Protein AF-Q73L16-F1 (afdb_monomer_lite)

Sequence (77 aa):
MPIVYDEDCPPLTKEQIKEFARIAKEQRKLRKKQVVAIRLSPETAEKVKALGKGYSSVLSRIIDEAFRNPELLQKCL

Secondary structure (DSSP, 8-state):
-----BTTBPPPPHHHHHHHHHHHHHHHHHT-PPP------HHHHHHHHHT-TTHHHHHHHHHHHHHH-HHHHHHH-

Organism: Treponema denticola (strain ATCC 35405 / DSM 14222 / CIP 103919 / JCM 8153 / KCTC 15104) (NCBI:txid243275)

Foldseek 3Di:
DDDDADPVGDDDDPVNVVVVVVVVVVVCVVPDDDDDDDDDDPVVVVVLPVVDPPSVVVVVVVVVVCVVDVVSVVVVD

Radius of gyration: 21.71 Å; chains: 1; bounding box: 45×24×60 Å

Structure (mmCIF, N/CA/C/O backbone):
data_AF-Q73L16-F1
#
_entry.id   AF-Q73L16-F1
#
loop_
_atom_site.group_PDB
_atom_site.id
_atom_site.type_symbol
_atom_site.label_atom_id
_atom_site.label_alt_id
_atom_site.label_comp_id
_atom_site.label_asym_id
_atom_site.label_entity_id
_atom_site.label_seq_id
_atom_site.pdbx_PDB_ins_code
_atom_site.Cartn_x
_atom_site.Cartn_y
_atom_site.Cartn_z
_atom_site.occupancy
_atom_site.B_iso_or_equiv
_atom_site.auth_seq_id
_atom_site.auth_comp_id
_atom_site.auth_asym_id
_atom_site.auth_atom_id
_atom_site.pdbx_PDB_model_num
ATOM 1 N N . MET A 1 1 ? 10.956 -10.238 -38.038 1.00 71.19 1 MET A N 1
ATOM 2 C CA . MET A 1 1 ? 11.727 -9.030 -38.404 1.00 71.19 1 MET A CA 1
ATOM 3 C C . MET A 1 1 ? 12.967 -8.968 -37.526 1.00 71.19 1 MET A C 1
ATOM 5 O O . MET A 1 1 ? 12.834 -9.290 -36.350 1.00 71.19 1 MET A O 1
ATOM 9 N N . PRO A 1 2 ? 14.150 -8.639 -38.068 1.00 81.06 2 PRO A N 1
ATOM 10 C CA . PRO A 1 2 ? 15.359 -8.438 -37.269 1.00 81.06 2 PRO A CA 1
ATOM 11 C C . PRO A 1 2 ? 15.245 -7.174 -36.402 1.00 81.06 2 PRO A C 1
ATOM 13 O O . PRO A 1 2 ? 14.545 -6.233 -36.770 1.00 81.06 2 PRO A O 1
ATOM 16 N N . ILE A 1 3 ? 15.916 -7.167 -35.246 1.00 77.00 3 ILE A N 1
ATOM 17 C CA . ILE A 1 3 ? 15.993 -5.999 -34.357 1.00 77.00 3 ILE A CA 1
ATOM 18 C C . ILE A 1 3 ? 17.016 -5.033 -34.961 1.00 77.00 3 ILE A C 1
ATOM 20 O O . ILE A 1 3 ? 18.192 -5.380 -35.066 1.00 77.00 3 ILE A O 1
ATOM 24 N N . VAL A 1 4 ? 16.564 -3.851 -35.378 1.00 82.75 4 VAL A N 1
ATOM 25 C CA . VAL A 1 4 ? 17.414 -2.764 -35.881 1.00 82.75 4 VAL A CA 1
ATOM 26 C C . VAL A 1 4 ? 17.445 -1.687 -34.805 1.00 82.75 4 VAL A C 1
ATOM 28 O O . VAL A 1 4 ? 16.390 -1.218 -34.381 1.00 82.75 4 VAL A O 1
ATOM 31 N N . TYR A 1 5 ? 18.638 -1.362 -34.318 1.00 79.19 5 TYR A N 1
ATOM 32 C CA . TYR A 1 5 ? 18.839 -0.308 -33.326 1.00 79.19 5 TYR A CA 1
ATOM 33 C C . TYR A 1 5 ? 19.040 1.025 -34.042 1.00 79.19 5 TYR A C 1
ATOM 35 O O . TYR A 1 5 ? 19.707 1.065 -35.075 1.00 79.19 5 TYR A O 1
ATOM 43 N N . ASP A 1 6 ? 18.443 2.080 -33.497 1.00 86.12 6 ASP A N 1
ATOM 44 C CA . ASP A 1 6 ? 18.598 3.446 -33.996 1.00 86.12 6 ASP A CA 1
ATOM 45 C C . ASP A 1 6 ? 19.944 4.032 -33.530 1.00 86.12 6 ASP A C 1
ATOM 47 O O . ASP A 1 6 ? 20.463 3.618 -32.488 1.00 86.12 6 ASP A O 1
ATOM 51 N N . GLU A 1 7 ? 20.502 5.000 -34.259 1.00 79.44 7 GLU A N 1
ATOM 52 C CA . GLU A 1 7 ? 21.751 5.674 -33.863 1.00 79.44 7 GLU A CA 1
ATOM 53 C C . GLU A 1 7 ? 21.587 6.421 -32.529 1.00 79.44 7 GLU A C 1
ATOM 55 O O . GLU A 1 7 ? 22.494 6.410 -31.694 1.00 79.44 7 GLU A O 1
ATOM 60 N N . ASP A 1 8 ? 20.393 6.964 -32.277 1.00 82.25 8 ASP A N 1
ATOM 61 C CA . ASP A 1 8 ? 20.034 7.634 -31.021 1.00 82.25 8 ASP A CA 1
ATOM 62 C C . ASP A 1 8 ? 19.653 6.655 -29.891 1.00 82.25 8 ASP A C 1
ATOM 64 O O . ASP A 1 8 ? 19.526 7.044 -28.726 1.00 82.25 8 ASP A O 1
ATOM 68 N N . CYS A 1 9 ? 19.464 5.368 -30.204 1.00 78.38 9 CYS A N 1
ATOM 69 C CA . CYS A 1 9 ? 19.089 4.337 -29.236 1.00 78.38 9 CYS A CA 1
ATOM 70 C C . CYS A 1 9 ? 19.913 3.052 -29.435 1.00 78.38 9 CYS A C 1
ATOM 72 O O . CYS A 1 9 ? 19.371 1.999 -29.803 1.00 78.38 9 CYS A O 1
ATOM 74 N N . PRO A 1 10 ? 21.235 3.118 -29.181 1.00 83.81 10 PRO A N 1
ATOM 75 C CA . PRO A 1 10 ? 22.112 1.972 -29.337 1.00 83.81 10 PRO A CA 1
ATOM 76 C C . PRO A 1 10 ? 21.763 0.857 -28.337 1.00 83.81 10 PRO A C 1
ATOM 78 O O . PRO A 1 10 ? 21.198 1.109 -27.264 1.00 83.81 10 PRO A O 1
ATOM 81 N N . PRO A 1 11 ? 22.129 -0.400 -28.642 1.00 82.38 11 PRO A N 1
ATOM 82 C CA . PRO A 1 11 ? 21.939 -1.503 -27.714 1.00 82.38 11 PRO A CA 1
ATOM 83 C C . PRO A 1 11 ? 22.732 -1.264 -26.427 1.00 82.38 11 PRO A C 1
ATOM 85 O O . PRO A 1 11 ? 23.915 -0.921 -26.457 1.00 82.38 11 PRO A O 1
ATOM 88 N N . LEU A 1 12 ? 22.086 -1.504 -25.284 1.00 84.44 12 LEU A N 1
ATOM 89 C CA . LEU A 1 12 ? 22.739 -1.397 -23.982 1.00 84.44 12 LEU A CA 1
ATOM 90 C C . LEU A 1 12 ? 23.937 -2.347 -23.897 1.00 84.44 12 LEU A C 1
ATOM 92 O O . LEU A 1 12 ? 23.832 -3.541 -24.197 1.00 84.44 12 LEU A O 1
ATOM 96 N N . THR A 1 13 ? 25.066 -1.834 -23.415 1.00 87.81 13 THR A N 1
ATOM 97 C CA . THR A 1 13 ? 26.237 -2.671 -23.153 1.00 87.81 13 THR A CA 1
ATOM 98 C C . THR A 1 13 ? 25.979 -3.591 -21.960 1.00 87.81 13 THR A C 1
ATOM 100 O O . THR A 1 13 ? 25.167 -3.309 -21.073 1.00 87.81 13 THR A O 1
ATOM 103 N N . LYS A 1 14 ? 26.708 -4.712 -21.890 1.00 88.25 14 LYS A N 1
ATOM 104 C CA . LYS A 1 14 ? 26.598 -5.664 -20.767 1.00 88.25 14 LYS A CA 1
ATOM 105 C C . LYS A 1 14 ? 26.838 -4.992 -19.407 1.00 88.25 14 LYS A C 1
ATOM 107 O O . LYS A 1 14 ? 26.223 -5.380 -18.415 1.00 88.25 14 LYS A O 1
ATOM 112 N N . GLU A 1 15 ? 27.704 -3.982 -19.366 1.00 87.69 15 GLU A N 1
ATOM 113 C CA . GLU A 1 15 ? 28.002 -3.202 -18.162 1.00 87.69 15 GLU A CA 1
ATOM 114 C C . GLU A 1 15 ? 26.829 -2.310 -17.751 1.00 87.69 15 GLU A C 1
ATOM 116 O O . GLU A 1 15 ? 26.425 -2.335 -16.588 1.00 87.69 15 GLU A O 1
ATOM 121 N N . GLN A 1 16 ? 26.210 -1.605 -18.703 1.00 88.38 16 GLN A N 1
ATOM 122 C CA . GLN A 1 16 ? 25.015 -0.796 -18.446 1.00 88.38 16 GLN A CA 1
ATOM 123 C C . GLN A 1 16 ? 23.857 -1.661 -17.942 1.00 88.38 16 GLN A C 1
ATOM 125 O O . GLN A 1 16 ? 23.209 -1.316 -16.956 1.00 88.38 16 GLN A O 1
ATOM 130 N N . ILE A 1 17 ? 23.634 -2.830 -18.551 1.00 90.69 17 ILE A N 1
ATOM 131 C CA . ILE A 1 17 ? 22.609 -3.787 -18.101 1.00 90.69 17 ILE A CA 1
ATOM 132 C C . ILE A 1 17 ? 22.861 -4.216 -16.647 1.00 90.69 17 ILE A C 1
ATOM 134 O O . ILE A 1 17 ? 21.925 -4.283 -15.844 1.00 90.69 17 ILE A O 1
ATOM 138 N N . LYS A 1 18 ? 24.123 -4.484 -16.284 1.00 91.19 18 LYS A N 1
ATOM 139 C CA . LYS A 1 18 ? 24.507 -4.860 -14.916 1.00 91.19 18 LYS A CA 1
ATOM 140 C C . LYS A 1 18 ? 24.235 -3.730 -13.921 1.00 91.19 18 LYS A C 1
ATOM 142 O O . LYS A 1 18 ? 23.738 -3.996 -12.825 1.00 91.19 18 LYS A O 1
ATOM 147 N N . GLU A 1 19 ? 24.501 -2.489 -14.310 1.00 90.19 19 GLU A N 1
ATOM 148 C CA . GLU A 1 19 ? 24.241 -1.321 -13.472 1.00 90.19 19 GLU A CA 1
ATOM 149 C C . GLU A 1 19 ? 22.738 -1.066 -13.286 1.00 90.19 19 GLU A C 1
ATOM 151 O O . GLU A 1 19 ? 22.271 -0.901 -12.157 1.00 90.19 19 GLU A O 1
ATOM 156 N N . PHE A 1 20 ? 21.936 -1.176 -14.349 1.00 90.19 20 PHE A N 1
ATOM 157 C CA . PHE A 1 20 ? 20.475 -1.118 -14.237 1.00 90.19 20 PHE A CA 1
ATOM 158 C C . PHE A 1 20 ? 19.922 -2.206 -13.313 1.00 90.19 20 PHE A C 1
ATOM 160 O O . PHE A 1 20 ? 19.035 -1.942 -12.496 1.00 90.19 20 PHE A O 1
ATOM 167 N N . ALA A 1 21 ? 20.464 -3.424 -13.386 1.00 89.75 21 ALA A N 1
ATOM 168 C CA . ALA A 1 21 ? 20.078 -4.505 -12.487 1.00 89.75 21 ALA A CA 1
ATOM 169 C C . ALA A 1 21 ? 20.416 -4.184 -11.018 1.00 89.75 21 ALA A C 1
ATOM 171 O O . ALA A 1 21 ? 19.608 -4.477 -10.128 1.00 89.75 21 ALA A O 1
ATOM 172 N N . ARG A 1 22 ? 21.568 -3.550 -10.754 1.00 92.88 22 ARG A N 1
ATOM 173 C CA . ARG A 1 22 ? 21.964 -3.089 -9.413 1.00 92.88 22 ARG A CA 1
ATOM 174 C C . ARG A 1 22 ? 20.987 -2.044 -8.876 1.00 92.88 22 ARG A C 1
ATOM 176 O O . ARG A 1 22 ? 20.421 -2.248 -7.800 1.00 92.88 22 ARG A O 1
ATOM 183 N N . ILE A 1 23 ? 20.712 -0.997 -9.654 1.00 90.44 23 ILE A N 1
ATOM 184 C CA . ILE A 1 23 ? 19.776 0.078 -9.290 1.00 90.44 23 ILE A CA 1
ATOM 185 C C . ILE A 1 23 ? 18.376 -0.494 -9.034 1.00 90.44 23 ILE A C 1
ATOM 187 O O . ILE A 1 23 ? 17.747 -0.200 -8.016 1.00 90.44 23 ILE A O 1
ATOM 191 N N . ALA A 1 24 ? 17.886 -1.377 -9.908 1.00 88.00 24 ALA A N 1
ATOM 192 C CA . ALA A 1 24 ? 16.583 -2.012 -9.735 1.00 88.00 24 ALA A CA 1
ATOM 193 C C . ALA A 1 24 ? 16.508 -2.836 -8.437 1.00 88.00 24 ALA A C 1
ATOM 195 O O . ALA A 1 24 ? 15.477 -2.833 -7.755 1.00 88.00 24 ALA A O 1
ATOM 196 N N . LYS A 1 25 ? 17.591 -3.529 -8.067 1.00 90.06 25 LYS A N 1
ATOM 197 C CA . LYS A 1 25 ? 17.681 -4.297 -6.818 1.00 90.06 25 LYS A CA 1
ATOM 198 C C . LYS A 1 25 ? 17.661 -3.388 -5.588 1.00 90.06 25 LYS A C 1
ATOM 200 O O . LYS A 1 25 ? 16.929 -3.683 -4.643 1.00 90.06 25 LYS A O 1
ATOM 205 N N . GLU A 1 26 ? 18.402 -2.284 -5.607 1.00 89.81 26 GLU A N 1
ATOM 206 C CA . GLU A 1 26 ? 18.405 -1.292 -4.523 1.00 89.81 26 GLU A CA 1
ATOM 207 C C . GLU A 1 26 ? 17.031 -0.649 -4.348 1.00 89.81 26 GLU A C 1
ATOM 209 O O . GLU A 1 26 ? 16.489 -0.622 -3.243 1.00 89.81 26 GLU A O 1
ATOM 214 N N . GLN A 1 27 ? 16.396 -0.246 -5.447 1.00 88.50 27 GLN A N 1
ATOM 215 C CA . GLN A 1 27 ? 15.046 0.299 -5.399 1.00 88.50 27 GLN A CA 1
ATOM 216 C C . GLN A 1 27 ? 14.016 -0.718 -4.892 1.00 88.50 27 GLN A C 1
ATOM 218 O O . GLN A 1 27 ? 13.128 -0.364 -4.119 1.00 88.50 27 GLN A O 1
ATOM 223 N N . ARG A 1 28 ? 14.116 -1.997 -5.285 1.00 85.94 28 ARG A N 1
ATOM 224 C CA . ARG A 1 28 ? 13.262 -3.061 -4.725 1.00 85.94 28 ARG A CA 1
ATOM 225 C C . ARG A 1 28 ? 13.474 -3.218 -3.222 1.00 85.94 28 ARG A C 1
ATOM 227 O O . ARG A 1 28 ? 12.495 -3.432 -2.515 1.00 85.94 28 ARG A O 1
ATOM 234 N N . LYS A 1 29 ? 14.715 -3.098 -2.737 1.00 84.31 29 LYS A N 1
ATOM 235 C CA . LYS A 1 29 ? 15.029 -3.153 -1.303 1.00 84.31 29 LYS A CA 1
ATOM 236 C C . LYS A 1 29 ? 14.385 -1.985 -0.552 1.00 84.31 29 LYS A C 1
ATOM 238 O O . LYS A 1 29 ? 13.745 -2.226 0.462 1.00 84.31 29 LYS A O 1
ATOM 243 N N . LEU A 1 30 ? 14.486 -0.764 -1.082 1.00 81.94 30 LEU A N 1
ATOM 244 C CA . LEU A 1 30 ? 13.862 0.435 -0.504 1.00 81.94 30 LEU A CA 1
ATOM 245 C C . LEU A 1 30 ? 12.328 0.368 -0.513 1.00 81.94 30 LEU A C 1
ATOM 247 O O . LEU A 1 30 ? 11.683 0.786 0.440 1.00 81.94 30 LEU A O 1
ATOM 251 N N . ARG A 1 31 ? 11.730 -0.190 -1.572 1.00 82.19 31 ARG A N 1
ATOM 252 C CA . ARG A 1 31 ? 10.270 -0.337 -1.700 1.00 82.19 31 ARG A CA 1
ATOM 253 C C . ARG A 1 31 ? 9.694 -1.541 -0.954 1.00 82.19 31 ARG A C 1
ATOM 255 O O . ARG A 1 31 ? 8.474 -1.719 -0.959 1.00 82.19 31 ARG A O 1
ATOM 262 N N . LYS A 1 32 ? 10.527 -2.400 -0.358 1.00 83.62 32 LYS A N 1
ATOM 263 C CA . LYS A 1 32 ? 10.055 -3.604 0.329 1.00 83.62 32 LYS A CA 1
ATOM 264 C C . LYS A 1 32 ? 9.353 -3.204 1.628 1.00 83.62 32 LYS A C 1
ATOM 266 O O . LYS A 1 32 ? 9.995 -2.986 2.650 1.00 83.62 32 LYS A O 1
ATOM 271 N N . LYS A 1 33 ? 8.023 -3.123 1.573 1.00 80.88 33 LYS A N 1
ATOM 272 C CA . LYS A 1 33 ? 7.180 -2.904 2.752 1.00 80.88 33 LYS A CA 1
ATOM 273 C C . LYS A 1 33 ? 7.282 -4.098 3.703 1.00 80.88 33 LYS A C 1
ATOM 275 O O . LYS A 1 33 ? 7.336 -5.245 3.253 1.00 80.88 33 LYS A O 1
ATOM 280 N N . GLN A 1 34 ? 7.310 -3.824 5.004 1.00 83.56 34 GLN A N 1
ATOM 281 C CA . GLN A 1 34 ? 7.231 -4.864 6.029 1.00 83.56 34 GLN A CA 1
ATOM 282 C C . GLN A 1 34 ? 5.775 -5.291 6.203 1.00 83.56 34 GLN A C 1
ATOM 284 O O . GLN A 1 34 ? 4.875 -4.452 6.218 1.00 83.56 34 GLN A O 1
ATOM 289 N N . VAL A 1 35 ? 5.541 -6.598 6.305 1.00 82.69 35 VAL A N 1
ATOM 290 C CA . VAL A 1 35 ? 4.199 -7.139 6.536 1.00 82.69 35 VAL A CA 1
ATOM 291 C C . VAL A 1 35 ? 3.972 -7.209 8.038 1.00 82.69 35 VAL A C 1
ATOM 293 O O . VAL A 1 35 ? 4.708 -7.891 8.745 1.00 82.69 35 VAL A O 1
ATOM 296 N N . VAL A 1 36 ? 2.944 -6.510 8.511 1.00 83.00 36 VAL A N 1
ATOM 297 C CA . VAL A 1 36 ? 2.512 -6.522 9.912 1.00 83.00 36 VAL A CA 1
ATOM 298 C C . VAL A 1 36 ? 1.068 -7.011 9.967 1.00 83.00 36 VAL A C 1
ATOM 300 O O . VAL A 1 36 ? 0.247 -6.621 9.136 1.00 83.00 36 VAL A O 1
ATOM 303 N N . ALA A 1 37 ? 0.757 -7.873 10.934 1.00 86.94 37 ALA A N 1
ATOM 304 C CA . ALA A 1 37 ? -0.608 -8.310 11.209 1.00 86.94 37 ALA A CA 1
ATOM 305 C C . ALA A 1 37 ? -1.232 -7.409 12.285 1.00 86.94 37 ALA A C 1
ATOM 307 O O . ALA A 1 37 ? -0.677 -7.269 13.373 1.00 86.94 37 ALA A O 1
ATOM 308 N N . ILE A 1 38 ? -2.385 -6.806 11.986 1.00 88.12 38 ILE A N 1
ATOM 309 C CA . ILE A 1 38 ? -3.103 -5.889 12.883 1.00 88.12 38 ILE A CA 1
ATOM 310 C C . ILE A 1 38 ? -4.537 -6.397 13.040 1.00 88.12 38 ILE A C 1
ATOM 312 O O . ILE A 1 38 ? -5.151 -6.841 12.068 1.00 88.12 38 ILE A O 1
ATOM 316 N N . ARG A 1 39 ? -5.079 -6.341 14.261 1.00 90.00 39 ARG A N 1
ATOM 317 C CA . ARG A 1 39 ? -6.496 -6.633 14.521 1.00 90.00 39 ARG A CA 1
ATOM 318 C C . ARG A 1 39 ? -7.313 -5.352 14.383 1.00 90.00 39 ARG A C 1
ATOM 320 O O . ARG A 1 39 ? -6.929 -4.320 14.920 1.00 90.00 39 ARG A O 1
ATOM 327 N N . LEU A 1 40 ? -8.434 -5.435 13.677 1.00 89.44 40 LEU A N 1
ATOM 328 C CA . LEU A 1 40 ? -9.370 -4.330 13.467 1.00 89.44 40 LEU A CA 1
ATOM 329 C C . LEU A 1 40 ? -10.726 -4.694 14.075 1.00 89.44 40 LEU A C 1
ATOM 331 O O . LEU A 1 40 ? -11.047 -5.879 14.199 1.00 89.44 40 LEU A O 1
ATOM 335 N N . SER A 1 41 ? -11.535 -3.689 14.416 1.00 93.94 41 SER A N 1
ATOM 336 C CA . SER A 1 41 ? -12.936 -3.935 14.761 1.00 93.94 41 SER A CA 1
ATOM 337 C C . SER A 1 41 ? -13.701 -4.486 13.542 1.00 93.94 41 SER A C 1
ATOM 339 O O . SER A 1 41 ? -13.326 -4.176 12.403 1.00 93.94 41 SER A O 1
ATOM 341 N N . PRO A 1 42 ? -14.773 -5.278 13.744 1.00 92.56 42 PRO A N 1
ATOM 342 C CA . PRO A 1 42 ? -15.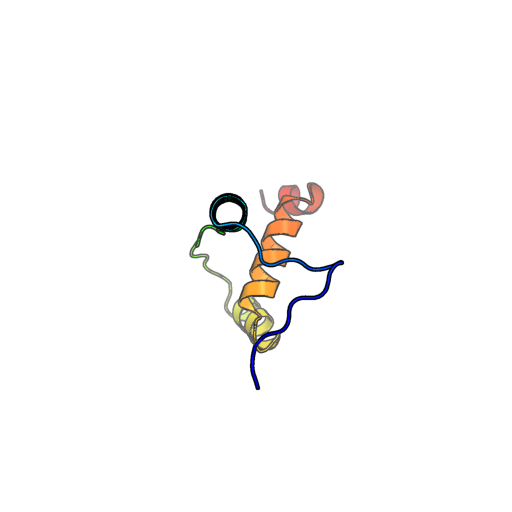561 -5.840 12.643 1.00 92.56 42 PRO A CA 1
ATOM 343 C C . PRO A 1 42 ? -16.071 -4.773 11.666 1.00 92.56 42 PRO A C 1
ATOM 345 O O . PRO A 1 42 ? -15.882 -4.905 10.460 1.00 92.56 42 PRO A O 1
ATOM 348 N N . GLU A 1 43 ? -16.598 -3.664 12.192 1.00 94.81 43 GLU A N 1
ATOM 349 C CA . GLU A 1 43 ? -17.092 -2.533 11.396 1.00 94.81 43 GLU A CA 1
ATOM 350 C C . GLU A 1 43 ? -15.989 -1.919 10.516 1.00 94.81 43 GLU A C 1
ATOM 352 O O . GLU A 1 43 ? -16.191 -1.618 9.338 1.00 94.81 43 GLU A O 1
ATOM 357 N N . THR A 1 44 ? -14.779 -1.767 11.062 1.00 90.81 44 THR A N 1
ATOM 358 C CA . THR A 1 44 ? -13.641 -1.226 10.308 1.00 90.81 44 THR A CA 1
ATOM 359 C C . THR A 1 44 ? -13.203 -2.197 9.217 1.00 90.81 44 THR A C 1
ATOM 361 O O . THR A 1 44 ? -12.904 -1.782 8.099 1.00 90.81 44 THR A O 1
ATOM 364 N N . ALA A 1 45 ? -13.190 -3.499 9.513 1.00 89.94 45 ALA A N 1
ATOM 365 C CA . ALA A 1 45 ? -12.828 -4.523 8.543 1.00 89.94 45 ALA A CA 1
ATOM 366 C C . ALA A 1 45 ? -13.800 -4.555 7.351 1.00 89.94 45 ALA A C 1
ATOM 368 O O . ALA A 1 45 ? -13.357 -4.723 6.214 1.00 89.94 45 ALA A O 1
ATOM 369 N N . GLU A 1 46 ? -15.099 -4.355 7.585 1.00 92.31 46 GLU A N 1
ATOM 370 C CA . GLU A 1 46 ? -16.099 -4.230 6.519 1.00 92.31 46 GLU A CA 1
ATOM 371 C C . GLU A 1 46 ? -15.872 -2.987 5.659 1.00 92.31 46 GLU A C 1
ATOM 373 O O . GLU A 1 46 ? -15.780 -3.110 4.437 1.00 92.31 46 GLU A O 1
ATOM 378 N N . LYS A 1 47 ? -15.679 -1.812 6.277 1.00 90.81 47 LYS A N 1
ATOM 379 C CA . LYS A 1 47 ? -15.379 -0.561 5.553 1.00 90.81 47 LYS A CA 1
ATOM 380 C C . LYS A 1 47 ? -14.136 -0.693 4.676 1.00 90.81 47 LYS A C 1
ATOM 382 O O . LYS A 1 47 ? -14.136 -0.263 3.528 1.00 90.81 47 LYS A O 1
ATOM 387 N N . VAL A 1 48 ? -13.088 -1.330 5.195 1.00 89.75 48 VAL A N 1
ATOM 388 C CA . VAL A 1 48 ? -11.847 -1.568 4.451 1.00 89.75 48 VAL A CA 1
ATOM 389 C C . VAL A 1 48 ? -12.083 -2.506 3.267 1.00 89.75 48 VAL A C 1
ATOM 391 O O . VAL A 1 48 ? -11.620 -2.219 2.167 1.00 89.75 48 VAL A O 1
ATOM 394 N N . LYS A 1 49 ? -12.825 -3.604 3.452 1.00 88.56 49 LYS A N 1
ATOM 395 C CA . LYS A 1 49 ? -13.163 -4.528 2.355 1.00 88.56 49 LYS A CA 1
ATOM 396 C C . LYS A 1 49 ? -14.044 -3.866 1.289 1.00 88.56 49 LYS A C 1
ATOM 398 O O . LYS A 1 49 ? -13.886 -4.169 0.107 1.00 88.56 49 LYS A O 1
ATOM 403 N N . ALA A 1 50 ? -14.919 -2.942 1.688 1.00 91.94 50 ALA A N 1
ATOM 404 C CA . ALA A 1 50 ? -15.796 -2.199 0.785 1.00 91.94 50 ALA A CA 1
ATOM 405 C C . ALA A 1 50 ? -15.040 -1.274 -0.190 1.00 91.94 50 ALA A C 1
ATOM 407 O O . ALA A 1 50 ? -15.587 -0.914 -1.227 1.00 91.94 50 ALA A O 1
ATOM 408 N N . LEU A 1 51 ? -13.765 -0.954 0.076 1.00 88.88 51 LEU A N 1
ATOM 409 C CA . LEU A 1 51 ? -12.905 -0.194 -0.846 1.00 88.88 51 LEU A CA 1
ATOM 410 C C . LEU A 1 51 ? -12.580 -0.953 -2.149 1.00 88.88 51 LEU A C 1
ATOM 412 O O . LEU A 1 51 ? -12.015 -0.375 -3.075 1.00 88.88 51 LEU A O 1
ATOM 416 N N . GLY A 1 52 ? -12.926 -2.241 -2.239 1.00 89.94 52 GLY A N 1
ATOM 417 C CA . GLY A 1 52 ? -12.816 -3.031 -3.463 1.00 89.94 52 GLY A CA 1
ATOM 418 C C . GLY A 1 52 ? -11.426 -3.625 -3.704 1.00 89.94 52 GLY A C 1
ATOM 419 O O . GLY A 1 52 ? -10.613 -3.808 -2.793 1.00 89.94 52 GLY A O 1
ATOM 420 N N . LYS A 1 53 ? -11.143 -4.003 -4.958 1.00 89.31 53 LYS A N 1
ATOM 421 C CA . LYS A 1 53 ? -9.865 -4.642 -5.314 1.00 89.31 53 LYS A CA 1
ATOM 422 C C . LYS A 1 53 ? -8.695 -3.699 -5.029 1.00 89.31 53 LYS A C 1
ATOM 424 O O . LYS A 1 53 ? -8.681 -2.555 -5.462 1.00 89.31 53 LYS A O 1
ATOM 429 N N . GLY A 1 54 ? -7.687 -4.216 -4.327 1.00 86.88 54 GLY A N 1
ATOM 430 C CA . GLY A 1 54 ? -6.505 -3.440 -3.948 1.00 86.88 54 GLY A CA 1
ATOM 431 C C . GLY A 1 54 ? -6.653 -2.653 -2.645 1.00 86.88 54 GLY A C 1
ATOM 432 O O . GLY A 1 54 ? -5.747 -1.880 -2.326 1.00 86.88 54 GLY A O 1
ATOM 433 N N . TYR A 1 55 ? -7.715 -2.883 -1.859 1.00 90.19 55 TYR A N 1
ATOM 434 C CA . TYR A 1 55 ? -7.908 -2.244 -0.551 1.00 90.19 55 TYR A CA 1
ATOM 435 C C . TYR A 1 55 ? -6.691 -2.377 0.376 1.00 90.19 55 TYR A C 1
ATOM 437 O O . TYR A 1 55 ? -6.415 -1.475 1.155 1.00 90.19 55 TYR A O 1
ATOM 445 N N . SER A 1 56 ? -5.917 -3.463 0.276 1.00 87.50 56 SER A N 1
ATOM 446 C CA . SER A 1 56 ? -4.692 -3.661 1.062 1.00 87.50 56 SER A CA 1
ATOM 447 C C . SER A 1 56 ? -3.627 -2.598 0.773 1.00 87.50 56 SER A C 1
ATOM 449 O O . SER A 1 56 ? -2.941 -2.136 1.683 1.00 87.50 56 SER A O 1
ATOM 451 N N . SER A 1 57 ? -3.515 -2.161 -0.484 1.00 88.75 57 SER A N 1
ATOM 452 C CA . SER A 1 57 ? -2.600 -1.090 -0.883 1.00 88.75 57 SER A CA 1
ATOM 453 C C . SER A 1 57 ? -3.076 0.276 -0.391 1.00 88.75 57 SER A C 1
ATOM 455 O O . SER A 1 57 ? -2.257 1.087 0.038 1.00 88.75 57 SER A O 1
ATOM 457 N N . VAL A 1 58 ? -4.394 0.502 -0.398 1.00 89.81 58 VAL A N 1
ATOM 458 C CA . VAL A 1 58 ? -5.021 1.717 0.135 1.00 89.81 58 VAL A CA 1
ATOM 459 C C . VAL A 1 58 ? -4.829 1.777 1.647 1.00 89.81 58 VAL A C 1
ATOM 461 O O . VAL A 1 58 ? -4.330 2.776 2.153 1.00 89.81 58 VAL A O 1
ATOM 464 N N . LEU A 1 59 ? -5.108 0.681 2.356 1.00 89.81 59 LEU A N 1
ATOM 465 C CA . LEU A 1 59 ? -4.921 0.571 3.800 1.00 89.81 59 LEU A CA 1
ATOM 466 C C . LEU A 1 59 ? -3.467 0.832 4.197 1.00 89.81 59 LEU A C 1
ATOM 468 O O . LEU A 1 59 ? -3.210 1.594 5.121 1.00 89.81 59 LEU A O 1
ATOM 472 N N . SER A 1 60 ? -2.509 0.257 3.465 1.00 89.31 60 SER A N 1
ATOM 473 C CA . SER A 1 60 ? -1.091 0.516 3.712 1.00 89.31 60 SER A CA 1
ATOM 474 C C . SER A 1 60 ? -0.740 2.002 3.582 1.00 89.31 60 SER A C 1
ATOM 476 O O . SER A 1 60 ? 0.022 2.493 4.405 1.00 89.31 60 SER A O 1
ATOM 478 N N . ARG A 1 61 ? -1.294 2.723 2.596 1.00 89.81 61 ARG A N 1
ATOM 479 C CA . ARG A 1 61 ? -1.067 4.173 2.455 1.00 89.81 61 ARG A CA 1
ATOM 480 C C . ARG A 1 61 ? -1.729 4.971 3.572 1.00 89.81 61 ARG A C 1
ATOM 482 O O . ARG A 1 61 ? -1.114 5.900 4.069 1.00 89.81 61 ARG A O 1
ATOM 489 N N . ILE A 1 62 ? -2.948 4.605 3.971 1.00 90.56 62 ILE A N 1
ATOM 490 C CA . ILE A 1 62 ? -3.651 5.261 5.083 1.00 90.56 62 ILE A CA 1
ATOM 491 C C . ILE A 1 62 ? -2.826 5.141 6.363 1.00 90.56 62 ILE A C 1
ATOM 493 O O . ILE A 1 62 ? -2.655 6.130 7.061 1.00 90.56 62 ILE A O 1
ATOM 497 N N . ILE A 1 63 ? -2.285 3.953 6.647 1.00 90.12 63 ILE A N 1
ATOM 498 C CA . ILE A 1 63 ? -1.418 3.736 7.809 1.00 90.12 63 ILE A CA 1
ATOM 499 C C . ILE A 1 63 ? -0.137 4.573 7.683 1.00 90.12 63 ILE A C 1
ATOM 501 O O . ILE A 1 63 ? 0.205 5.282 8.624 1.00 90.12 63 ILE A O 1
ATOM 505 N N . ASP A 1 64 ? 0.538 4.545 6.528 1.00 90.00 64 ASP A N 1
ATOM 506 C CA . ASP A 1 64 ? 1.757 5.338 6.302 1.00 90.00 64 ASP A CA 1
ATOM 507 C C . ASP A 1 64 ? 1.506 6.850 6.533 1.00 90.00 64 ASP A C 1
ATOM 509 O O . ASP A 1 64 ? 2.312 7.516 7.180 1.00 90.00 64 ASP A O 1
ATOM 513 N N . GLU A 1 65 ? 0.380 7.390 6.053 1.00 90.88 65 GLU A N 1
ATOM 514 C CA . GLU A 1 65 ? -0.005 8.800 6.238 1.00 90.88 65 GLU A CA 1
ATOM 515 C C . GLU A 1 65 ? -0.468 9.114 7.666 1.00 90.88 65 GLU A C 1
ATOM 517 O O . GLU A 1 65 ? -0.150 10.173 8.204 1.00 90.88 65 GLU A O 1
ATOM 522 N N . ALA A 1 66 ? -1.160 8.182 8.323 1.00 91.00 66 ALA A N 1
ATOM 523 C CA . ALA A 1 66 ? -1.579 8.323 9.714 1.00 91.00 66 ALA A CA 1
ATOM 524 C C . ALA A 1 66 ? -0.383 8.539 10.651 1.00 91.00 66 ALA A C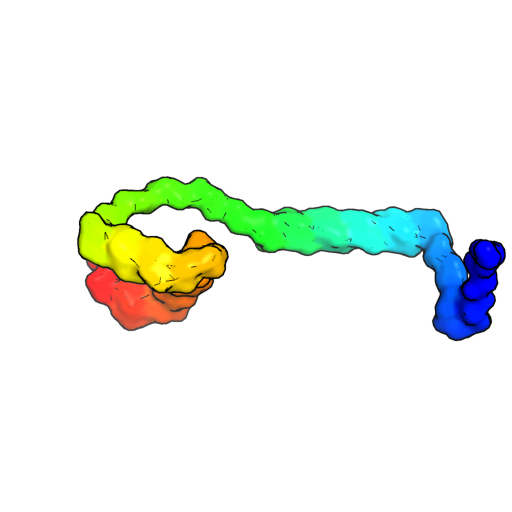 1
ATOM 526 O O . ALA A 1 66 ? -0.436 9.402 11.522 1.00 91.00 66 ALA A O 1
ATOM 527 N N . PHE A 1 67 ? 0.721 7.820 10.426 1.00 88.56 67 PHE A N 1
ATOM 528 C CA . PHE A 1 67 ? 1.961 8.002 11.186 1.00 88.56 67 PHE A CA 1
ATOM 529 C C . PHE A 1 67 ? 2.723 9.289 10.839 1.00 88.56 67 PHE A C 1
ATOM 531 O O . PHE A 1 67 ? 3.552 9.732 11.631 1.00 88.56 67 PHE A O 1
ATOM 538 N N . ARG A 1 68 ? 2.465 9.900 9.676 1.00 90.88 68 ARG A N 1
ATOM 539 C CA . ARG A 1 68 ? 3.047 11.197 9.286 1.00 90.88 68 ARG A CA 1
AT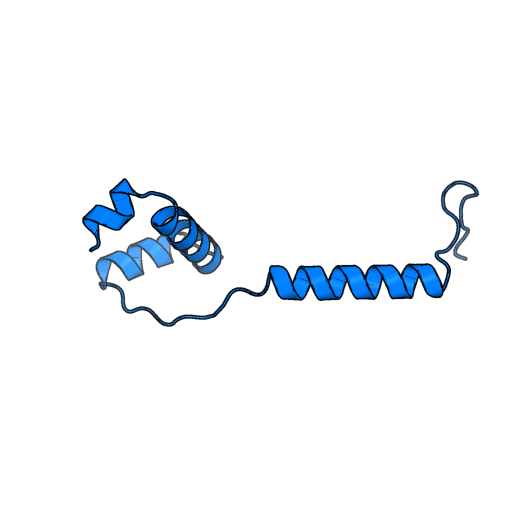OM 540 C C . ARG A 1 68 ? 2.259 12.385 9.818 1.00 90.88 68 ARG A C 1
ATOM 542 O O . ARG A 1 68 ? 2.799 13.487 9.850 1.00 90.88 68 ARG A O 1
ATOM 549 N N . ASN A 1 69 ? 1.007 12.176 10.221 1.00 92.75 69 ASN A N 1
ATOM 550 C CA . ASN A 1 69 ? 0.173 13.210 10.807 1.00 92.75 69 ASN A CA 1
ATOM 551 C C . ASN A 1 69 ? 0.330 13.210 12.343 1.00 92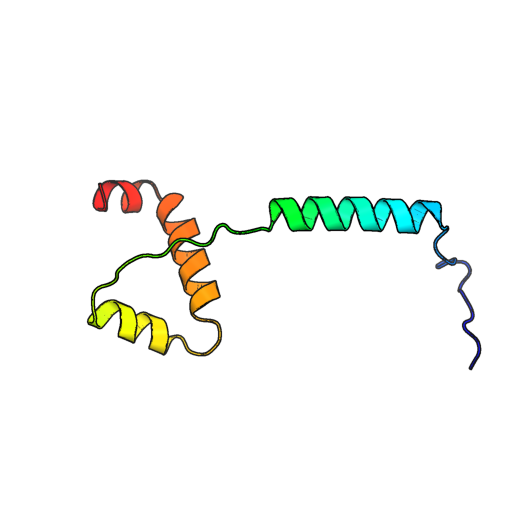.75 69 ASN A C 1
ATOM 553 O O . ASN A 1 69 ? -0.227 12.335 13.011 1.00 92.75 69 ASN A O 1
ATOM 557 N N . PRO A 1 70 ? 1.049 14.188 12.927 1.00 88.38 70 PRO A N 1
ATOM 558 C CA . PRO A 1 70 ? 1.315 14.217 14.363 1.00 88.38 70 PRO A CA 1
ATOM 559 C C . PRO A 1 70 ? 0.044 14.375 15.209 1.00 88.38 70 PRO A C 1
ATOM 561 O O . PRO A 1 70 ? -0.020 13.829 16.308 1.00 88.38 70 PRO A O 1
ATOM 564 N N . GLU A 1 71 ? -0.986 15.059 14.702 1.00 91.94 71 GLU A N 1
ATOM 565 C CA . GLU A 1 71 ? -2.258 15.225 15.416 1.00 91.94 71 GLU A CA 1
ATOM 566 C C . GLU A 1 71 ? -3.033 13.911 15.501 1.00 91.94 71 GLU A C 1
ATOM 568 O O . GLU A 1 71 ? -3.622 13.584 16.532 1.00 91.94 71 GLU A O 1
ATOM 573 N N . LEU A 1 72 ? -3.043 13.146 14.406 1.00 88.62 72 LEU A N 1
ATOM 574 C CA . LEU A 1 72 ? -3.703 11.847 14.377 1.00 88.62 72 LEU A CA 1
ATOM 575 C C . LEU A 1 72 ? -2.951 10.845 15.256 1.00 88.62 72 LEU A C 1
ATOM 577 O O . LEU A 1 72 ? -3.577 10.101 16.004 1.00 88.62 72 LEU A O 1
ATOM 581 N N . LEU A 1 73 ? -1.617 10.874 15.210 1.00 88.00 73 LEU A N 1
ATOM 582 C CA . LEU A 1 73 ? -0.778 10.029 16.047 1.00 88.00 73 LEU A CA 1
ATOM 583 C C . LEU A 1 73 ? -1.008 10.306 17.539 1.00 88.00 73 LEU A C 1
ATOM 585 O O . LEU A 1 73 ? -1.179 9.360 18.301 1.00 88.00 73 LEU A O 1
ATOM 589 N N . GLN A 1 74 ? -1.091 11.578 17.949 1.00 88.44 74 GLN A N 1
ATOM 590 C CA . GLN A 1 74 ? -1.396 11.944 19.338 1.00 88.44 74 GLN A CA 1
ATOM 591 C C . GLN A 1 74 ? -2.763 11.444 19.812 1.00 88.44 74 GL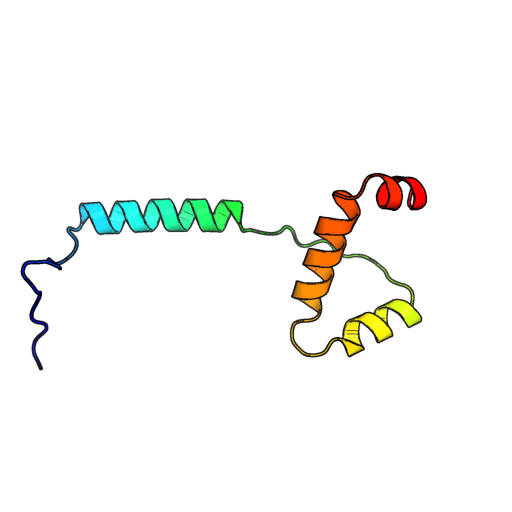N A C 1
ATOM 593 O O . GLN A 1 74 ? -2.901 11.098 20.975 1.00 88.44 74 GLN A O 1
ATOM 598 N N . LYS A 1 75 ? -3.773 11.381 18.937 1.00 87.56 75 LYS A N 1
ATOM 599 C CA . LYS A 1 75 ? -5.103 10.854 19.295 1.00 87.56 75 LYS A CA 1
ATOM 600 C C . LYS A 1 75 ? -5.129 9.335 19.489 1.00 87.56 75 LYS A C 1
ATOM 602 O O . LYS A 1 75 ? -6.118 8.814 20.000 1.00 87.56 75 LYS A O 1
ATOM 607 N N . CYS A 1 76 ? -4.103 8.628 19.022 1.00 82.44 76 CYS A N 1
ATOM 608 C CA . CYS A 1 76 ? -4.008 7.171 19.075 1.00 82.44 76 CYS A CA 1
ATOM 609 C C . CYS A 1 76 ? -3.026 6.652 20.142 1.00 82.44 76 CYS A C 1
ATOM 611 O O . CYS A 1 76 ? -2.927 5.433 20.295 1.00 82.44 76 CYS A O 1
ATOM 613 N N . LEU A 1 77 ? -2.304 7.546 20.829 1.00 79.88 77 LEU A N 1
ATOM 614 C CA . LEU A 1 77 ? -1.39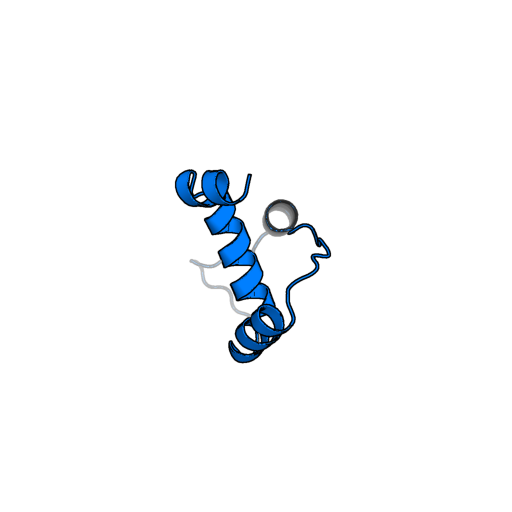4 7.261 21.947 1.00 79.88 77 LEU A CA 1
ATOM 615 C C . LEU A 1 77 ? -2.093 7.514 23.286 1.00 79.88 77 LEU A C 1
ATOM 617 O O . LEU A 1 77 ? -1.824 6.729 24.220 1.00 79.88 77 LEU A O 1
#

pLDDT: mean 87.4, std 4.36, range [71.19, 94.81]

InterPro domains:
  IPR025528 BrnA antitoxin of type II toxin-antitoxin system [PF14384] (8-66)